Protein AF-A0A7J2UTZ7-F1 (afdb_monomer)

Structure (mmCIF, N/CA/C/O backbone):
data_AF-A0A7J2UTZ7-F1
#
_entry.id   AF-A0A7J2UTZ7-F1
#
loop_
_atom_site.group_PDB
_atom_site.id
_atom_site.type_symbol
_atom_site.label_atom_id
_atom_site.label_alt_id
_atom_site.label_comp_id
_atom_site.label_asym_id
_atom_site.label_entity_id
_atom_site.label_seq_id
_atom_site.pdbx_PDB_ins_code
_atom_site.Cartn_x
_atom_site.Cartn_y
_atom_site.Cartn_z
_atom_site.occupancy
_atom_site.B_iso_or_equiv
_atom_site.auth_seq_id
_atom_site.auth_comp_id
_atom_site.auth_asym_id
_atom_site.auth_atom_id
_atom_site.pdbx_PDB_model_num
ATOM 1 N N . PHE A 1 1 ? 8.782 15.283 -6.821 1.00 49.44 1 PHE A N 1
ATOM 2 C CA . PHE A 1 1 ? 8.753 13.933 -6.222 1.00 49.44 1 PHE A CA 1
ATOM 3 C C . PHE A 1 1 ? 7.325 13.432 -6.030 1.00 49.44 1 PHE A C 1
ATOM 5 O O . PHE A 1 1 ? 7.032 12.394 -6.593 1.00 49.44 1 PHE A O 1
ATOM 12 N N . GLU A 1 2 ? 6.435 14.153 -5.330 1.00 59.84 2 GLU A N 1
ATOM 13 C CA . GLU A 1 2 ? 5.029 13.716 -5.135 1.00 59.84 2 GLU A CA 1
ATOM 14 C C . GLU A 1 2 ? 4.201 13.614 -6.438 1.00 59.84 2 GLU A C 1
ATOM 16 O O . GLU A 1 2 ? 3.331 12.763 -6.521 1.00 59.84 2 GLU A O 1
ATOM 21 N N . GLU A 1 3 ? 4.443 14.446 -7.461 1.00 65.12 3 GLU A N 1
ATOM 22 C CA . GLU A 1 3 ? 3.536 14.513 -8.630 1.00 65.12 3 GLU A CA 1
ATOM 23 C C . GLU A 1 3 ? 3.726 13.400 -9.673 1.00 65.12 3 GLU A C 1
ATOM 25 O O . GLU A 1 3 ? 2.783 13.094 -10.386 1.00 65.12 3 GLU A O 1
ATOM 30 N N . ASN A 1 4 ? 4.903 12.765 -9.727 1.00 76.38 4 ASN A N 1
ATOM 31 C CA . ASN A 1 4 ? 5.252 11.781 -10.768 1.00 76.38 4 ASN A CA 1
ATOM 32 C C . ASN A 1 4 ? 5.653 10.419 -10.176 1.00 76.38 4 ASN A C 1
ATOM 34 O O . ASN A 1 4 ? 6.386 9.652 -10.801 1.00 76.38 4 ASN A O 1
ATOM 38 N N . SER A 1 5 ? 5.264 10.144 -8.928 1.00 77.56 5 SER A N 1
ATOM 39 C CA . SER A 1 5 ? 5.633 8.910 -8.227 1.00 77.56 5 SER A CA 1
ATOM 40 C C . SER A 1 5 ? 5.110 7.673 -8.961 1.00 77.56 5 SER A C 1
ATOM 42 O O . SER A 1 5 ? 5.855 6.713 -9.148 1.00 77.56 5 SER A O 1
ATOM 44 N N . GLU A 1 6 ? 3.869 7.727 -9.441 1.00 83.94 6 GLU A N 1
ATOM 45 C CA . GLU A 1 6 ? 3.228 6.648 -10.200 1.00 83.94 6 GLU A CA 1
ATOM 46 C C . GLU A 1 6 ? 3.894 6.406 -11.555 1.00 83.94 6 GLU A C 1
ATOM 48 O O . GLU A 1 6 ? 4.189 5.258 -11.880 1.00 83.94 6 GLU A O 1
ATOM 53 N N . ASP A 1 7 ? 4.213 7.466 -12.302 1.00 87.88 7 ASP A N 1
ATOM 54 C CA . ASP A 1 7 ? 4.913 7.346 -13.586 1.00 87.88 7 ASP A CA 1
ATOM 55 C C . ASP A 1 7 ? 6.289 6.701 -13.405 1.00 87.88 7 ASP A C 1
ATOM 57 O O . ASP A 1 7 ? 6.669 5.795 -14.145 1.00 87.88 7 ASP A O 1
ATOM 61 N N . TYR A 1 8 ? 7.022 7.117 -12.371 1.00 87.44 8 TYR A N 1
ATOM 62 C CA . TYR A 1 8 ? 8.324 6.544 -12.052 1.00 87.44 8 TYR A CA 1
ATOM 63 C C . TYR A 1 8 ? 8.222 5.061 -11.666 1.00 87.44 8 TYR A C 1
ATOM 65 O O . TYR A 1 8 ? 9.016 4.240 -12.125 1.00 87.44 8 TYR A O 1
ATOM 73 N N . LEU A 1 9 ? 7.219 4.698 -10.862 1.00 89.38 9 LEU A N 1
ATOM 74 C CA . LEU A 1 9 ? 6.918 3.304 -10.529 1.00 89.38 9 LEU A CA 1
ATOM 75 C C . LEU A 1 9 ? 6.557 2.479 -11.765 1.00 89.38 9 LEU A C 1
ATOM 77 O O . LEU A 1 9 ? 7.051 1.362 -11.897 1.00 89.38 9 LEU A O 1
ATOM 81 N N . GLY A 1 10 ? 5.762 3.033 -12.681 1.00 91.25 10 GLY A N 1
ATOM 82 C CA . GLY A 1 10 ? 5.415 2.387 -13.945 1.00 91.25 10 GLY A CA 1
ATOM 83 C C . GLY A 1 10 ? 6.635 2.164 -14.842 1.00 91.25 10 GLY A C 1
ATOM 84 O O . GLY A 1 10 ? 6.773 1.105 -15.454 1.00 91.25 10 GLY A O 1
ATOM 85 N N . MET A 1 11 ? 7.571 3.117 -14.875 1.00 93.44 11 MET A N 1
ATOM 86 C CA . MET A 1 11 ? 8.845 2.942 -15.577 1.00 93.44 11 MET A CA 1
ATOM 87 C C . MET A 1 11 ? 9.693 1.827 -14.952 1.00 93.44 11 MET A C 1
ATOM 89 O O . MET A 1 11 ? 10.220 0.994 -15.684 1.00 93.44 11 MET A O 1
ATOM 93 N N . ILE A 1 12 ? 9.799 1.764 -13.618 1.00 92.00 12 ILE A N 1
ATOM 94 C CA . ILE A 1 12 ? 10.529 0.677 -12.942 1.00 92.00 12 ILE A CA 1
ATOM 95 C C . ILE A 1 12 ? 9.856 -0.671 -13.198 1.00 92.00 12 ILE A C 1
ATOM 97 O O . ILE A 1 12 ? 10.551 -1.640 -13.469 1.00 92.00 12 ILE A O 1
ATOM 101 N N . GLU A 1 13 ? 8.529 -0.755 -13.140 1.00 93.69 13 GLU A N 1
ATOM 102 C CA . GLU A 1 13 ? 7.803 -1.998 -13.419 1.00 93.69 13 GLU A CA 1
ATOM 103 C C . GLU A 1 13 ? 8.059 -2.501 -14.845 1.00 93.69 13 GLU A C 1
ATOM 105 O O . GLU A 1 13 ? 8.254 -3.698 -15.049 1.00 93.69 13 GLU A O 1
ATOM 110 N N . LYS A 1 14 ? 8.124 -1.587 -15.820 1.00 95.81 14 LYS A N 1
ATOM 111 C CA . LYS A 1 14 ? 8.409 -1.918 -17.218 1.00 95.81 14 LYS A CA 1
ATOM 112 C C . LYS A 1 14 ? 9.855 -2.367 -17.444 1.00 95.81 14 LYS A C 1
ATOM 114 O O . LYS A 1 14 ? 10.077 -3.359 -18.131 1.00 95.81 14 LYS A O 1
ATOM 119 N N . GLU A 1 15 ? 10.826 -1.624 -16.918 1.00 96.75 15 GLU A N 1
ATOM 120 C CA . GLU A 1 15 ? 12.249 -1.859 -17.201 1.00 96.75 15 GLU A CA 1
ATOM 121 C C . GLU A 1 15 ? 12.868 -2.909 -16.259 1.00 96.75 15 GLU A C 1
ATOM 123 O O . GLU A 1 15 ? 13.760 -3.661 -16.648 1.00 96.75 15 GLU A O 1
ATOM 128 N N . PHE A 1 16 ? 12.380 -2.996 -15.018 1.00 96.38 16 PHE A N 1
ATOM 129 C CA . PHE A 1 16 ? 12.925 -3.836 -13.948 1.00 96.38 16 PHE A CA 1
ATOM 130 C C . PHE A 1 16 ? 11.816 -4.433 -13.054 1.00 96.38 16 PHE A C 1
ATOM 132 O O . PHE A 1 16 ? 11.755 -4.141 -11.852 1.00 96.38 16 PHE A O 1
ATOM 139 N N . PRO A 1 17 ? 10.955 -5.317 -13.588 1.00 95.06 17 PRO A N 1
ATOM 140 C CA . PRO A 1 17 ? 9.788 -5.838 -12.867 1.00 95.06 17 PRO A CA 1
ATOM 141 C C . PRO A 1 17 ? 10.143 -6.510 -11.532 1.00 95.06 17 PRO A C 1
ATOM 143 O O . PRO A 1 17 ? 9.501 -6.239 -10.520 1.00 95.06 17 PRO A O 1
ATOM 146 N N . ALA A 1 18 ? 11.225 -7.297 -11.488 1.00 96.25 18 ALA A N 1
ATOM 147 C CA . ALA A 1 18 ? 11.685 -7.953 -10.260 1.00 96.25 18 ALA A CA 1
ATOM 148 C C . ALA A 1 18 ? 12.104 -6.954 -9.162 1.00 96.25 18 ALA A C 1
ATOM 150 O O . ALA A 1 18 ? 11.929 -7.215 -7.974 1.00 96.25 18 ALA A O 1
ATOM 151 N N . ILE A 1 19 ? 12.636 -5.783 -9.540 1.00 94.06 19 ILE A N 1
ATOM 152 C CA . ILE A 1 19 ? 12.992 -4.734 -8.574 1.00 94.06 19 ILE A CA 1
ATOM 153 C C . ILE A 1 19 ? 11.723 -4.138 -7.964 1.00 94.06 19 ILE A C 1
ATOM 155 O O . ILE A 1 19 ? 11.664 -3.949 -6.748 1.00 94.06 19 ILE A O 1
ATOM 159 N N . LYS A 1 20 ? 10.702 -3.857 -8.783 1.00 94.88 20 LYS A N 1
ATOM 160 C CA . LYS A 1 20 ? 9.414 -3.347 -8.294 1.00 94.88 20 LYS A CA 1
ATOM 161 C C . LYS A 1 20 ? 8.721 -4.366 -7.388 1.00 94.88 20 LYS A C 1
ATOM 163 O O . LYS A 1 20 ? 8.217 -3.983 -6.334 1.00 94.88 20 LYS A O 1
ATOM 168 N N . GLU A 1 21 ? 8.754 -5.644 -7.751 1.00 95.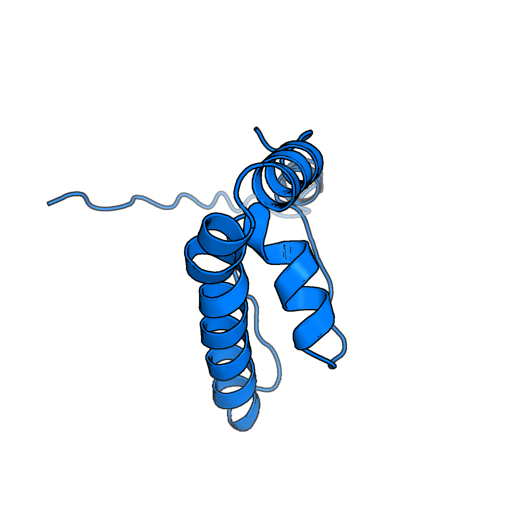44 21 GLU A N 1
ATOM 169 C CA . GLU A 1 21 ? 8.193 -6.721 -6.934 1.00 95.44 21 GLU A CA 1
ATOM 170 C C . GLU A 1 21 ? 8.809 -6.733 -5.524 1.00 95.44 21 GLU A C 1
ATOM 172 O 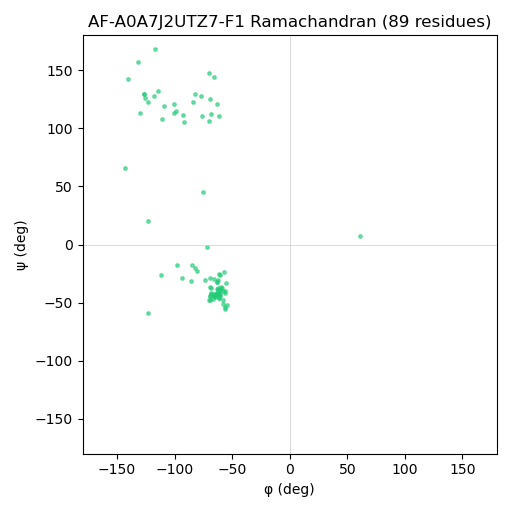O . GLU A 1 21 ? 8.101 -6.558 -4.531 1.00 95.44 21 GLU A O 1
ATOM 177 N N . ILE A 1 22 ? 10.139 -6.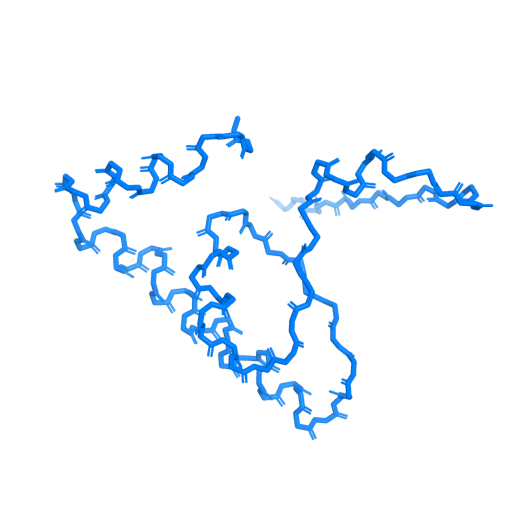816 -5.431 1.00 93.25 22 ILE A N 1
ATOM 178 C CA . ILE A 1 22 ? 10.849 -6.922 -4.147 1.00 93.25 22 ILE A CA 1
ATOM 179 C C . ILE A 1 22 ? 10.758 -5.617 -3.341 1.00 93.25 22 ILE A C 1
ATOM 181 O O . ILE A 1 22 ? 10.472 -5.617 -2.142 1.00 93.25 22 ILE A O 1
ATOM 185 N N . LEU A 1 23 ? 11.022 -4.467 -3.970 1.00 92.00 23 LEU A N 1
ATOM 186 C CA . LEU A 1 23 ? 11.155 -3.203 -3.237 1.00 92.00 23 LEU A CA 1
ATOM 187 C C . LEU A 1 23 ? 9.820 -2.529 -2.922 1.00 92.00 23 LEU A C 1
ATOM 189 O O . LEU A 1 23 ? 9.777 -1.678 -2.028 1.00 92.00 23 LEU A O 1
ATOM 193 N N . ILE A 1 24 ? 8.751 -2.868 -3.643 1.00 94.88 24 ILE A N 1
ATOM 194 C CA . ILE A 1 24 ? 7.459 -2.193 -3.516 1.00 94.88 24 ILE A CA 1
ATOM 195 C C . ILE A 1 24 ? 6.366 -3.192 -3.166 1.00 94.88 24 ILE A C 1
ATOM 197 O O . ILE A 1 24 ? 5.756 -3.044 -2.109 1.00 94.88 24 ILE A O 1
ATOM 201 N N . ASP A 1 25 ? 6.130 -4.210 -3.991 1.00 95.50 25 ASP A N 1
ATOM 202 C CA . ASP A 1 25 ? 4.963 -5.084 -3.820 1.00 95.50 25 ASP A CA 1
ATOM 203 C C . ASP A 1 25 ? 5.062 -5.960 -2.569 1.00 95.50 25 ASP A C 1
ATOM 205 O O . ASP A 1 25 ? 4.111 -6.033 -1.785 1.00 95.50 25 ASP A O 1
ATOM 209 N N . GLU A 1 26 ? 6.220 -6.562 -2.302 1.00 97.06 26 GLU A N 1
ATOM 210 C CA . GLU A 1 26 ? 6.425 -7.339 -1.075 1.00 97.06 26 GLU A CA 1
ATOM 211 C C . GLU A 1 26 ? 6.290 -6.470 0.180 1.00 97.06 26 GLU A C 1
ATOM 213 O O . GLU A 1 26 ? 5.686 -6.880 1.181 1.00 97.06 26 GLU A O 1
ATOM 218 N N . ARG A 1 27 ? 6.793 -5.231 0.119 1.00 96.06 27 ARG A N 1
ATOM 219 C CA . ARG A 1 27 ? 6.664 -4.264 1.215 1.00 96.06 27 ARG A CA 1
ATOM 220 C C . ARG A 1 27 ? 5.219 -3.805 1.400 1.00 96.06 27 ARG A C 1
ATOM 222 O O . ARG A 1 27 ? 4.786 -3.696 2.547 1.00 96.06 27 ARG A O 1
ATOM 229 N N . ASN A 1 28 ? 4.456 -3.620 0.320 1.00 96.62 28 ASN A N 1
ATOM 230 C CA . ASN A 1 28 ? 3.011 -3.371 0.380 1.00 96.62 28 ASN A CA 1
ATOM 231 C C . ASN A 1 28 ? 2.309 -4.518 1.113 1.00 96.62 28 ASN A C 1
ATOM 233 O O . ASN A 1 28 ? 1.639 -4.281 2.119 1.00 96.62 28 ASN A O 1
ATOM 237 N N . ASN A 1 29 ? 2.569 -5.762 0.697 1.00 96.94 29 ASN A N 1
ATOM 238 C CA . ASN A 1 29 ? 1.986 -6.959 1.306 1.00 96.94 29 ASN A CA 1
ATOM 239 C C . ASN A 1 29 ? 2.316 -7.066 2.802 1.00 96.94 29 ASN A C 1
ATOM 241 O O . ASN A 1 29 ? 1.492 -7.508 3.604 1.00 96.94 29 ASN A O 1
ATOM 245 N N . PHE A 1 30 ? 3.543 -6.723 3.196 1.00 96.69 30 PHE A N 1
ATOM 246 C CA . PHE A 1 30 ? 3.952 -6.723 4.599 1.00 96.69 30 PHE A CA 1
ATOM 247 C C . PHE A 1 30 ? 3.211 -5.651 5.412 1.00 96.69 30 PHE A C 1
ATOM 249 O O . PHE A 1 30 ? 2.673 -5.949 6.479 1.00 96.69 30 PHE A O 1
ATOM 256 N N . MET A 1 31 ? 3.136 -4.417 4.905 1.00 95.88 31 MET A N 1
ATOM 257 C CA . MET A 1 31 ? 2.461 -3.314 5.598 1.00 95.88 31 MET A CA 1
ATOM 258 C C . MET A 1 31 ? 0.954 -3.546 5.728 1.00 95.88 31 MET A C 1
ATOM 260 O O . MET A 1 31 ? 0.404 -3.349 6.809 1.00 95.88 31 MET A O 1
ATOM 264 N N . VAL A 1 32 ? 0.298 -4.027 4.670 1.00 96.31 32 VAL A N 1
ATOM 265 C CA . VAL A 1 32 ? -1.140 -4.338 4.671 1.00 96.31 32 VAL A CA 1
ATOM 266 C C . VAL A 1 32 ? -1.466 -5.417 5.697 1.00 96.31 32 VAL A C 1
ATOM 268 O O . VAL A 1 32 ? -2.370 -5.232 6.510 1.00 96.31 32 VAL A O 1
ATOM 271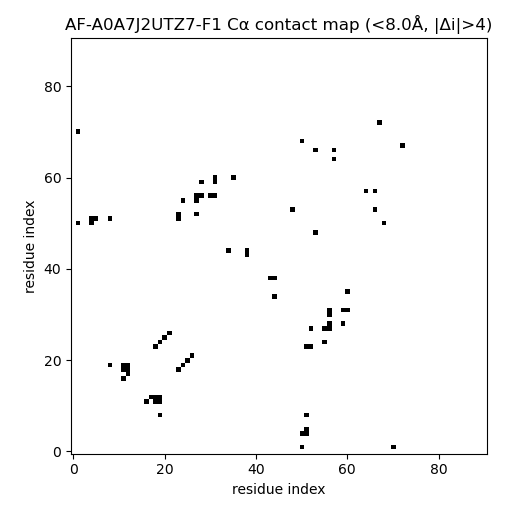 N N . ARG A 1 33 ? -0.682 -6.504 5.739 1.00 96.06 33 ARG A N 1
ATOM 272 C CA . ARG A 1 33 ? -0.847 -7.561 6.752 1.00 96.06 33 ARG A CA 1
ATOM 273 C C . ARG A 1 33 ? -0.760 -7.015 8.177 1.00 96.06 33 ARG A C 1
ATOM 275 O O . ARG A 1 33 ? -1.547 -7.414 9.032 1.00 96.06 33 ARG A O 1
ATOM 282 N N . ASN A 1 34 ? 0.158 -6.084 8.431 1.00 95.69 34 ASN A N 1
ATOM 283 C CA . ASN A 1 34 ? 0.277 -5.456 9.745 1.00 95.69 34 ASN A CA 1
ATOM 284 C C . ASN A 1 34 ? -0.916 -4.553 10.072 1.00 95.69 34 ASN A C 1
ATOM 286 O O . ASN A 1 34 ? -1.407 -4.608 11.196 1.00 95.69 34 ASN A O 1
ATOM 290 N N . ILE A 1 35 ? -1.410 -3.765 9.112 1.00 95.00 35 ILE A N 1
ATOM 291 C CA . ILE A 1 35 ? -2.594 -2.918 9.320 1.00 95.00 35 ILE A CA 1
ATOM 292 C C . ILE A 1 35 ? -3.819 -3.777 9.640 1.00 95.00 35 ILE A C 1
ATOM 294 O O . ILE A 1 35 ? -4.495 -3.499 10.625 1.00 95.00 35 ILE A O 1
ATOM 298 N N . ILE A 1 36 ? -4.058 -4.855 8.884 1.00 93.50 36 ILE A N 1
ATOM 299 C CA . ILE A 1 36 ? -5.175 -5.782 9.132 1.00 93.50 36 ILE A CA 1
ATOM 300 C C . ILE A 1 36 ? -5.083 -6.369 10.545 1.00 93.50 36 ILE A C 1
ATOM 302 O O . ILE A 1 36 ? -6.050 -6.317 11.300 1.00 93.50 36 ILE A O 1
ATOM 306 N N . LYS A 1 37 ? -3.898 -6.845 10.942 1.00 94.69 37 LYS A N 1
ATOM 307 C CA . LYS A 1 37 ? -3.667 -7.403 12.281 1.00 94.69 37 LYS A CA 1
ATOM 308 C C . LYS A 1 37 ? -3.888 -6.381 13.403 1.00 94.69 37 LYS A C 1
ATOM 310 O O . LYS A 1 37 ? -4.371 -6.729 14.475 1.00 94.69 37 LYS A O 1
ATOM 315 N N . ILE A 1 38 ? -3.514 -5.120 13.191 1.00 94.31 38 ILE A N 1
ATOM 316 C CA . ILE A 1 38 ? -3.791 -4.037 14.149 1.00 94.31 38 ILE A CA 1
ATOM 317 C C . ILE A 1 38 ? -5.301 -3.744 14.183 1.00 94.31 38 ILE A C 1
ATOM 319 O O . ILE A 1 38 ? -5.849 -3.509 15.262 1.00 94.31 38 ILE A O 1
ATOM 323 N N . GLY A 1 39 ? -5.973 -3.834 13.032 1.00 92.75 39 GLY A N 1
ATOM 324 C CA . GLY A 1 39 ? -7.419 -3.659 12.868 1.00 92.75 39 GLY A CA 1
ATOM 325 C C . GLY A 1 39 ? -8.262 -4.657 13.660 1.00 92.75 39 GLY A C 1
ATOM 326 O O . GLY A 1 39 ? -9.363 -4.327 14.085 1.00 92.75 39 GLY A O 1
ATOM 327 N N . GLU A 1 40 ? -7.720 -5.841 13.964 1.00 92.50 40 GLU A N 1
ATOM 328 C CA . GLU A 1 40 ? -8.366 -6.816 14.859 1.00 92.50 40 GLU A CA 1
ATOM 329 C C . GLU A 1 40 ? -8.568 -6.271 16.285 1.00 92.50 40 GLU A C 1
ATOM 331 O O . GLU A 1 40 ? -9.444 -6.736 17.012 1.00 92.50 40 GLU A O 1
ATOM 336 N N . LYS A 1 41 ? -7.749 -5.296 16.705 1.00 94.88 41 LYS A N 1
ATOM 337 C CA . LYS A 1 41 ? -7.770 -4.713 18.058 1.00 94.88 41 LYS A CA 1
ATOM 338 C C . LYS A 1 41 ? -8.249 -3.266 18.093 1.00 94.88 41 LYS A C 1
ATOM 340 O O . LYS A 1 41 ? -8.738 -2.817 19.127 1.00 94.88 41 LYS A O 1
ATOM 345 N N . HIS A 1 42 ? -8.080 -2.530 16.999 1.00 93.12 42 HIS A N 1
ATOM 346 C CA . HIS A 1 42 ? -8.381 -1.106 16.915 1.00 93.12 42 HIS A CA 1
ATOM 347 C C . HIS A 1 42 ? -9.322 -0.836 15.746 1.00 93.12 42 HIS A C 1
ATOM 349 O O . HIS A 1 42 ? -9.015 -1.178 14.612 1.00 93.12 42 HIS A O 1
ATOM 355 N N . GLN A 1 43 ? -10.447 -0.174 16.020 1.00 86.00 43 GLN A N 1
ATOM 356 C CA . GLN A 1 43 ? -11.454 0.114 14.993 1.00 86.00 43 GLN A CA 1
ATOM 357 C C . GLN A 1 43 ? -11.024 1.216 14.016 1.00 86.00 43 GLN A C 1
ATOM 359 O O . GLN A 1 43 ? -11.405 1.174 12.854 1.00 86.00 43 GLN A O 1
ATOM 364 N N . ASN A 1 44 ? -10.217 2.179 14.477 1.00 90.88 44 ASN A N 1
ATOM 365 C CA . ASN A 1 44 ? -9.791 3.332 13.685 1.00 90.88 44 ASN A CA 1
ATOM 366 C C . ASN A 1 44 ? -8.264 3.388 13.629 1.00 90.88 44 ASN A C 1
ATOM 368 O O . ASN A 1 44 ? -7.607 3.452 14.671 1.00 90.88 44 ASN A O 1
ATOM 372 N N . ILE A 1 45 ? -7.707 3.379 12.419 1.00 93.00 45 ILE A N 1
ATOM 373 C CA . ILE A 1 45 ? -6.263 3.391 12.176 1.00 93.00 45 ILE A CA 1
ATOM 374 C C . ILE A 1 45 ? -5.931 4.545 11.239 1.00 93.00 45 ILE A C 1
ATOM 376 O O . ILE A 1 45 ? -6.509 4.668 10.164 1.00 93.00 45 ILE A O 1
ATOM 380 N N . VAL A 1 46 ? -4.948 5.354 11.631 1.00 93.38 46 VAL A N 1
ATOM 381 C CA . VAL A 1 46 ? -4.305 6.331 10.748 1.00 93.38 46 VAL A CA 1
ATOM 382 C C . VAL A 1 46 ? -2.895 5.833 10.461 1.00 93.38 46 VAL A C 1
ATOM 384 O O . VAL A 1 46 ? -2.098 5.655 11.383 1.00 93.38 46 VAL A O 1
ATOM 387 N N . ALA A 1 47 ? -2.590 5.592 9.187 1.00 93.19 47 ALA A N 1
ATOM 388 C CA . ALA A 1 47 ? -1.285 5.123 8.740 1.00 93.19 47 ALA A CA 1
ATOM 389 C C . ALA A 1 47 ? -0.596 6.187 7.879 1.00 93.19 47 ALA A C 1
ATOM 391 O O . ALA A 1 47 ? -1.183 6.717 6.938 1.00 93.19 47 ALA A O 1
ATOM 392 N N . PHE A 1 48 ? 0.673 6.463 8.178 1.00 93.56 48 PHE A N 1
ATOM 393 C CA . PHE A 1 48 ? 1.533 7.304 7.348 1.00 93.56 48 PHE A CA 1
ATOM 394 C C . PHE A 1 48 ? 2.442 6.406 6.520 1.00 93.56 48 PHE A C 1
ATOM 396 O O . PHE A 1 48 ? 3.213 5.619 7.072 1.00 93.56 48 PHE A O 1
ATOM 403 N N . VAL A 1 49 ? 2.352 6.519 5.199 1.00 92.62 49 VAL A N 1
ATOM 404 C CA . VAL A 1 49 ? 3.120 5.696 4.259 1.00 92.62 49 VAL A CA 1
ATOM 405 C C . VAL A 1 49 ? 3.781 6.569 3.201 1.00 92.62 49 VAL A C 1
ATOM 407 O O . VAL A 1 49 ? 3.343 7.688 2.935 1.00 92.62 49 VAL A O 1
ATOM 410 N N . GLY A 1 50 ? 4.853 6.058 2.594 1.00 91.12 50 GLY A N 1
ATOM 411 C CA . GLY A 1 50 ? 5.445 6.696 1.421 1.00 91.12 50 GLY A CA 1
ATOM 412 C C . GLY A 1 50 ? 4.487 6.643 0.229 1.00 91.12 50 GLY A C 1
ATOM 413 O O . GLY A 1 50 ? 3.799 5.642 0.036 1.00 91.12 50 GLY A O 1
ATOM 414 N N . ASP A 1 51 ? 4.480 7.695 -0.591 1.00 89.88 51 ASP A N 1
ATOM 415 C CA . ASP A 1 51 ? 3.544 7.869 -1.717 1.00 89.88 51 ASP A CA 1
ATOM 416 C C . ASP A 1 51 ? 3.577 6.685 -2.709 1.00 89.88 51 ASP A C 1
ATOM 418 O O . ASP A 1 51 ? 2.544 6.243 -3.203 1.00 89.88 51 ASP A O 1
ATOM 422 N N . ALA A 1 52 ? 4.758 6.079 -2.879 1.00 91.38 52 ALA A N 1
ATOM 423 C CA . ALA A 1 52 ? 4.989 4.886 -3.694 1.00 91.38 52 ALA A CA 1
ATOM 424 C C . ALA A 1 52 ? 4.146 3.656 -3.298 1.00 91.38 52 ALA A C 1
ATOM 426 O O . ALA A 1 52 ? 3.924 2.761 -4.111 1.00 91.38 52 ALA A O 1
ATOM 427 N N . HIS A 1 53 ? 3.689 3.592 -2.048 1.00 94.00 53 HIS A N 1
ATOM 428 C CA . HIS A 1 53 ? 2.946 2.455 -1.512 1.00 94.00 53 HIS A CA 1
ATOM 429 C C . HIS A 1 53 ? 1.432 2.677 -1.521 1.00 94.00 53 HIS A C 1
ATOM 431 O O . HIS A 1 53 ? 0.674 1.715 -1.435 1.00 94.00 53 HIS A O 1
ATOM 437 N N . VAL A 1 54 ? 0.978 3.928 -1.651 1.00 91.81 54 VAL A N 1
ATOM 438 C CA . VAL A 1 54 ? -0.426 4.322 -1.460 1.00 91.81 54 VAL A CA 1
ATOM 439 C C . VAL A 1 54 ? -1.364 3.524 -2.363 1.00 91.81 54 VAL A C 1
ATOM 441 O O . VAL A 1 54 ? -2.288 2.880 -1.872 1.00 91.81 54 VAL A O 1
ATOM 444 N N . VAL A 1 55 ? -1.106 3.512 -3.675 1.00 89.88 55 VAL A N 1
ATOM 445 C CA . VAL A 1 55 ? -1.973 2.829 -4.650 1.00 89.88 55 VAL A CA 1
ATOM 446 C C . VAL A 1 55 ? -1.969 1.314 -4.440 1.00 89.88 55 VAL A C 1
ATOM 448 O O . VAL A 1 55 ? -3.028 0.687 -4.447 1.00 89.88 55 VAL A O 1
ATOM 451 N N . GLY A 1 56 ? -0.791 0.718 -4.230 1.00 92.19 56 GLY A N 1
ATOM 452 C CA . GLY A 1 56 ? -0.651 -0.726 -4.026 1.00 92.19 56 GLY A CA 1
ATOM 453 C C . GLY A 1 56 ? -1.334 -1.202 -2.745 1.00 92.19 56 GLY A C 1
ATOM 454 O O . GLY A 1 56 ? -2.088 -2.170 -2.774 1.00 92.19 56 GLY A O 1
ATOM 455 N N . MET A 1 57 ? -1.141 -0.484 -1.637 1.00 94.88 57 MET A N 1
ATOM 456 C CA . MET A 1 57 ? -1.773 -0.807 -0.358 1.00 94.88 57 MET A CA 1
ATOM 457 C C . MET A 1 57 ? -3.288 -0.592 -0.387 1.00 94.88 57 MET A C 1
ATOM 459 O O . MET A 1 57 ? -4.018 -1.456 0.091 1.00 94.88 57 MET A O 1
ATOM 463 N N . ALA A 1 58 ? -3.776 0.507 -0.975 1.00 91.81 58 ALA A N 1
ATOM 464 C CA . ALA A 1 58 ? -5.212 0.784 -1.067 1.00 91.81 58 ALA A CA 1
ATOM 465 C C . ALA A 1 58 ? -5.964 -0.318 -1.832 1.00 91.81 58 ALA A C 1
ATOM 467 O O . ALA A 1 58 ? -7.059 -0.707 -1.437 1.00 91.81 58 ALA A O 1
ATOM 468 N N . ARG A 1 59 ? -5.350 -0.886 -2.881 1.00 91.44 59 ARG A N 1
ATOM 469 C CA . ARG A 1 59 ? -5.909 -2.040 -3.609 1.00 91.44 59 ARG A CA 1
ATOM 470 C C . ARG A 1 59 ? -5.970 -3.316 -2.764 1.00 91.44 59 ARG A C 1
ATOM 472 O O . ARG A 1 59 ? -6.832 -4.152 -3.008 1.00 91.44 59 ARG A O 1
ATOM 479 N N . GLN A 1 60 ? -5.056 -3.485 -1.809 1.00 93.94 60 GLN A N 1
ATOM 480 C CA . GLN A 1 60 ? -4.928 -4.705 -1.005 1.00 93.94 60 GLN A CA 1
ATOM 481 C C . GLN A 1 60 ? -5.699 -4.663 0.321 1.00 93.94 60 GLN A C 1
ATOM 483 O O . GLN A 1 60 ? -6.092 -5.717 0.812 1.00 93.94 60 GLN A O 1
ATOM 488 N N . LEU A 1 61 ? -5.902 -3.480 0.917 1.00 91.00 61 LEU A N 1
ATOM 489 C CA . LEU A 1 61 ? -6.520 -3.332 2.242 1.00 91.00 61 LEU A CA 1
ATOM 490 C C . LEU A 1 61 ? -7.964 -3.847 2.297 1.00 91.00 61 LEU A C 1
ATOM 492 O O . LEU A 1 61 ? -8.382 -4.333 3.344 1.00 91.00 61 LEU A O 1
ATOM 496 N N . GLY A 1 62 ? -8.712 -3.780 1.190 1.00 81.25 62 GLY A N 1
ATOM 497 C CA . GLY A 1 62 ? -10.045 -4.387 1.069 1.00 81.25 62 GLY A CA 1
ATOM 498 C C . GLY A 1 62 ? -11.105 -3.864 2.052 1.00 81.25 62 GLY A C 1
ATOM 499 O O . GLY A 1 62 ? -12.198 -4.421 2.117 1.00 81.25 62 GLY A O 1
ATOM 500 N N . CYS A 1 63 ? -10.795 -2.816 2.816 1.00 81.19 63 CYS A N 1
ATOM 501 C CA . CYS A 1 63 ? -11.673 -2.150 3.769 1.00 81.19 63 CYS A CA 1
ATOM 502 C C . CYS A 1 63 ? -11.921 -0.697 3.349 1.00 81.19 63 CYS A C 1
ATOM 504 O O . CYS A 1 63 ? -11.236 -0.167 2.468 1.00 81.19 63 CYS A O 1
ATOM 506 N N . ASP A 1 64 ? -12.892 -0.050 3.993 1.00 85.62 64 ASP A N 1
ATOM 507 C CA . ASP A 1 64 ? -13.152 1.372 3.782 1.00 85.62 64 ASP A CA 1
ATOM 508 C C . ASP A 1 64 ? -11.910 2.187 4.180 1.00 85.62 64 ASP A C 1
ATOM 510 O O . ASP A 1 64 ? -11.508 2.207 5.344 1.00 85.62 64 ASP A O 1
ATOM 514 N N . THR A 1 65 ? -11.238 2.766 3.184 1.00 89.44 65 THR A N 1
ATOM 515 C CA . THR A 1 65 ? -9.934 3.418 3.336 1.00 89.44 65 THR A CA 1
ATOM 516 C C . THR A 1 65 ? -9.990 4.799 2.706 1.00 89.44 65 THR A C 1
ATOM 518 O O . THR A 1 65 ? -10.050 4.932 1.482 1.00 89.44 65 THR A O 1
ATOM 521 N N . GLU A 1 66 ? -9.897 5.839 3.531 1.00 92.75 66 GLU A N 1
ATOM 522 C CA . GLU A 1 66 ? -9.696 7.197 3.038 1.00 92.75 66 GLU A CA 1
ATOM 523 C C . GLU A 1 66 ? -8.204 7.454 2.788 1.00 92.75 66 GLU A C 1
ATOM 525 O O . GLU A 1 66 ? -7.367 7.349 3.686 1.00 92.75 66 GLU A O 1
ATOM 530 N N . VAL A 1 67 ? -7.864 7.830 1.554 1.00 92.06 67 VAL A N 1
ATOM 531 C CA . VAL A 1 67 ? -6.500 8.210 1.179 1.00 92.06 67 VAL A CA 1
ATOM 532 C C . VAL A 1 67 ? -6.382 9.729 1.132 1.00 92.06 67 VAL A C 1
ATOM 534 O O . VAL A 1 67 ? -6.922 10.390 0.241 1.00 92.06 67 VAL A O 1
ATOM 537 N N . ILE A 1 68 ? -5.600 10.288 2.056 1.00 91.50 68 ILE A N 1
ATOM 538 C CA . ILE A 1 68 ? -5.258 11.712 2.082 1.00 91.50 68 ILE A CA 1
ATOM 539 C C . ILE A 1 68 ? -3.774 11.863 1.744 1.00 91.50 68 ILE A C 1
ATOM 541 O O . ILE A 1 68 ? -2.900 11.543 2.548 1.00 91.50 68 ILE A O 1
ATOM 545 N N . ARG A 1 69 ? -3.473 12.369 0.543 1.00 89.75 69 ARG A N 1
ATOM 546 C CA . ARG A 1 69 ? -2.089 12.681 0.157 1.00 89.75 69 ARG A CA 1
ATOM 547 C C . ARG A 1 69 ? -1.568 13.880 0.938 1.00 89.75 69 ARG A C 1
ATOM 549 O O . ARG A 1 69 ? -2.312 14.824 1.199 1.00 89.75 69 ARG A O 1
ATOM 556 N N . LEU A 1 70 ? -0.266 13.891 1.219 1.00 88.31 70 LEU A N 1
ATOM 557 C CA . LEU A 1 70 ? 0.360 14.961 1.995 1.00 88.31 70 LEU A CA 1
ATOM 558 C C . LEU A 1 70 ? 0.172 16.344 1.349 1.00 88.31 70 LEU A C 1
ATOM 560 O O . LEU A 1 70 ? -0.088 17.305 2.064 1.00 88.31 70 LEU A O 1
ATOM 564 N N . LYS A 1 71 ? 0.216 16.450 0.012 1.00 86.06 71 LYS A N 1
ATOM 565 C CA . LYS A 1 71 ? -0.115 17.694 -0.711 1.00 86.06 71 LYS A CA 1
ATOM 566 C C . LYS A 1 71 ? -1.498 18.228 -0.339 1.00 86.06 71 LYS A C 1
ATOM 568 O O . LYS A 1 71 ? -1.603 19.363 0.112 1.00 86.06 71 LYS A O 1
ATOM 573 N N . LYS A 1 72 ? -2.521 17.373 -0.433 1.00 87.69 72 LYS A N 1
ATOM 574 C CA . LYS A 1 72 ? -3.897 17.709 -0.046 1.00 87.69 72 LYS A CA 1
ATOM 575 C C . LYS A 1 72 ? -3.967 18.086 1.434 1.00 87.69 72 LYS A C 1
ATOM 577 O O . LYS A 1 72 ? -4.576 19.091 1.769 1.00 87.69 72 LYS A O 1
ATOM 582 N N . LEU A 1 73 ? -3.298 17.331 2.308 1.00 87.38 73 LEU A N 1
ATOM 583 C CA . LEU A 1 73 ? -3.274 17.606 3.747 1.00 87.38 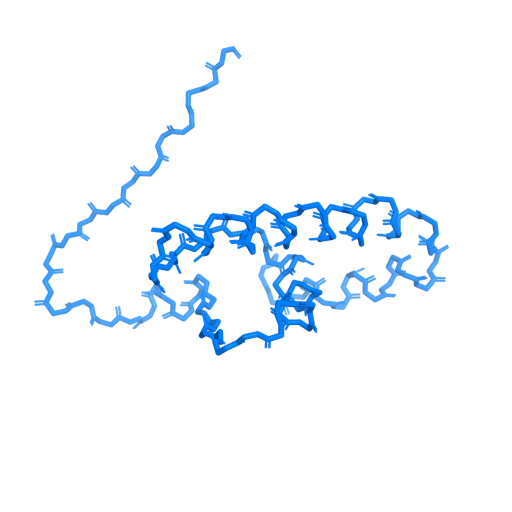73 LEU A CA 1
ATOM 584 C C . LEU A 1 73 ? -2.672 18.983 4.077 1.00 87.38 73 LEU A C 1
ATOM 586 O O . LEU A 1 73 ? -3.178 19.664 4.960 1.00 87.38 73 LEU A O 1
ATOM 590 N N . ARG A 1 74 ? -1.625 19.418 3.361 1.00 85.50 74 ARG A N 1
ATOM 591 C CA . ARG A 1 74 ? -1.014 20.751 3.540 1.00 85.50 74 ARG A CA 1
ATOM 592 C C . ARG A 1 74 ? -1.921 21.895 3.074 1.00 85.50 74 ARG A C 1
ATOM 594 O O . ARG A 1 74 ? -1.797 23.007 3.574 1.00 85.50 74 ARG A O 1
ATOM 601 N N . GLU A 1 75 ? -2.787 21.635 2.101 1.00 86.00 75 GLU A N 1
ATOM 602 C CA . GLU A 1 75 ? -3.733 22.612 1.548 1.00 86.00 75 GLU A CA 1
ATOM 603 C C . GLU A 1 75 ? -5.033 22.695 2.363 1.00 86.00 75 GLU A C 1
ATOM 605 O O . GLU A 1 75 ? -5.772 23.679 2.263 1.00 86.00 75 GLU A O 1
ATOM 610 N N . MET A 1 76 ? -5.314 21.685 3.193 1.00 84.81 76 MET A N 1
ATOM 611 C CA . MET A 1 76 ? -6.438 21.712 4.121 1.00 84.81 76 MET A CA 1
ATOM 612 C C . MET A 1 76 ? -6.235 22.842 5.132 1.00 84.81 76 MET A C 1
ATOM 614 O O . MET A 1 76 ? -5.257 22.878 5.879 1.00 84.81 76 MET A O 1
ATOM 618 N N . LYS A 1 77 ? -7.187 23.778 5.173 1.00 68.31 77 LYS A N 1
ATOM 619 C CA . LYS A 1 77 ? -7.224 24.797 6.221 1.00 68.31 77 LYS A CA 1
ATOM 620 C C . LYS A 1 77 ? -7.563 24.109 7.537 1.00 68.31 77 LYS A C 1
ATOM 622 O O . LYS A 1 77 ? -8.674 23.619 7.708 1.00 68.31 77 LYS A O 1
ATOM 627 N N . ALA A 1 78 ? -6.606 24.070 8.455 1.00 62.25 78 ALA A N 1
ATOM 628 C CA . ALA A 1 78 ? -6.887 23.660 9.817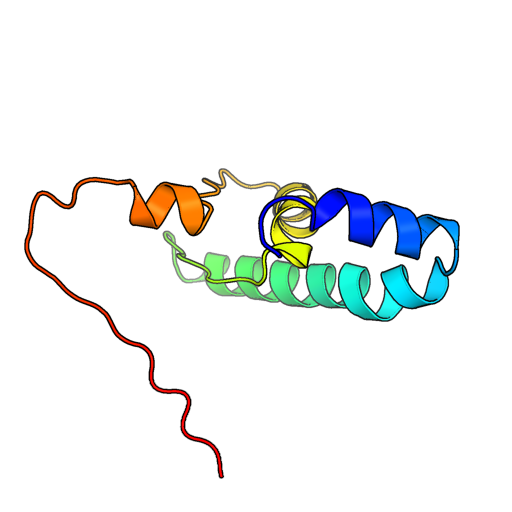 1.00 62.25 78 ALA A CA 1
ATOM 629 C C . ALA A 1 78 ? -7.750 24.741 10.482 1.00 62.25 78 ALA A C 1
ATOM 631 O O . ALA A 1 78 ? -7.359 25.905 10.533 1.00 62.25 78 ALA A O 1
ATOM 632 N N . GLU A 1 79 ? -8.906 24.366 11.024 1.00 60.75 79 GLU A N 1
ATOM 633 C CA . GLU A 1 79 ? -9.686 25.265 11.887 1.00 60.75 79 GLU A CA 1
ATOM 634 C C . GLU A 1 79 ? -9.016 25.473 13.266 1.00 60.75 79 GLU A C 1
ATOM 636 O O . GLU A 1 79 ? -9.494 26.264 14.074 1.00 60.75 79 GLU A O 1
ATOM 641 N N . SER A 1 80 ? -7.875 24.820 13.548 1.00 59.22 80 SER A N 1
ATOM 642 C CA . SER A 1 80 ? -7.095 25.015 14.780 1.00 59.22 80 SER A CA 1
ATOM 643 C C . SER A 1 80 ? -5.572 25.015 14.547 1.00 59.22 80 SER A C 1
ATOM 645 O O . SER A 1 80 ? -5.047 24.267 13.727 1.00 59.22 80 SER A O 1
ATOM 647 N N . ASN A 1 81 ? -4.860 25.879 15.283 1.00 50.72 81 ASN A N 1
ATOM 648 C CA . ASN A 1 81 ? -3.429 26.204 15.140 1.00 50.72 81 ASN A CA 1
ATOM 649 C C . ASN A 1 81 ? -2.459 25.121 15.673 1.00 50.72 81 ASN A C 1
ATOM 651 O O . ASN A 1 81 ? -1.502 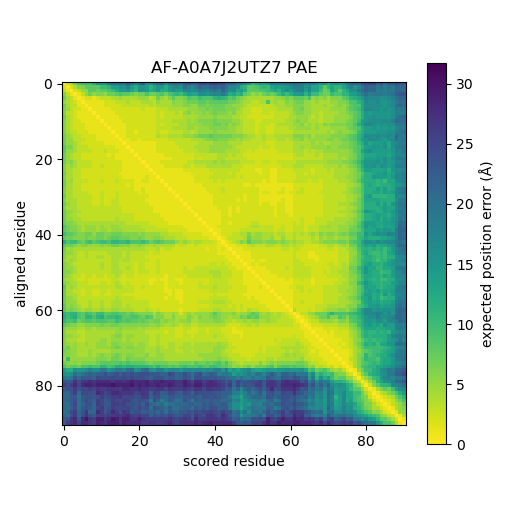25.439 16.383 1.00 50.72 81 ASN A O 1
ATOM 655 N N . SER A 1 82 ? -2.670 23.839 15.378 1.00 54.62 82 SER A N 1
ATOM 656 C CA . SER A 1 82 ? -1.735 22.781 15.785 1.00 54.62 82 SER A CA 1
ATOM 657 C C . SER A 1 82 ? -0.684 22.517 14.701 1.00 54.62 82 SER A C 1
ATOM 659 O O . SER A 1 82 ? -0.940 21.906 13.668 1.00 54.62 82 SER A O 1
ATOM 661 N N . SER A 1 83 ? 0.542 22.983 14.951 1.00 59.12 83 SER A N 1
ATOM 662 C CA . SER A 1 83 ? 1.731 22.627 14.168 1.00 59.12 83 SER A CA 1
ATOM 663 C C . SER A 1 83 ? 2.290 21.285 14.653 1.00 59.12 83 SER A C 1
ATOM 665 O O . SER A 1 83 ? 2.512 21.107 15.852 1.00 59.12 83 SER A O 1
ATOM 667 N N . PHE A 1 84 ? 2.530 20.344 13.735 1.00 51.78 84 PHE A N 1
ATOM 668 C CA . PHE A 1 84 ? 3.163 19.055 14.025 1.00 51.78 84 PHE A CA 1
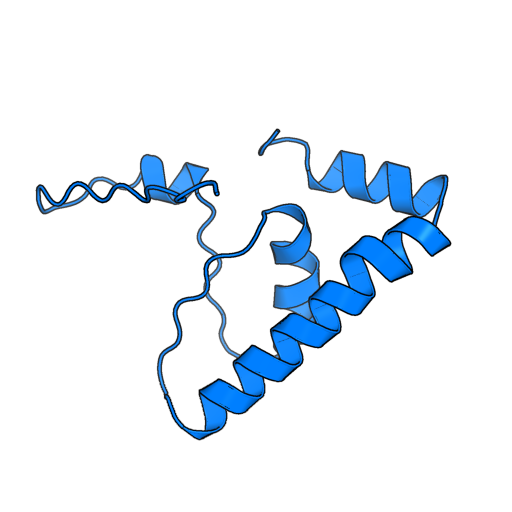ATOM 669 C C . PHE A 1 84 ? 4.486 18.940 13.260 1.00 51.78 84 PHE A C 1
ATOM 671 O O . PHE A 1 84 ? 4.529 19.131 12.046 1.00 51.78 84 PHE A O 1
ATOM 678 N N . SER A 1 85 ? 5.574 18.624 13.968 1.00 55.31 85 SER A N 1
ATOM 679 C CA . SER A 1 85 ? 6.898 18.395 13.376 1.00 55.31 85 SER A CA 1
ATOM 680 C C . SER A 1 85 ? 7.445 17.041 13.822 1.00 55.31 85 SER A C 1
ATOM 682 O O . SER A 1 85 ? 7.451 16.729 15.012 1.00 55.31 85 SER A O 1
ATOM 684 N N . ILE A 1 86 ? 7.898 16.231 12.862 1.00 52.72 86 ILE A N 1
ATOM 685 C CA . ILE A 1 86 ? 8.558 14.947 13.118 1.00 52.72 86 ILE A CA 1
ATOM 686 C C . ILE A 1 86 ? 10.065 15.176 13.015 1.00 52.72 86 ILE A C 1
ATOM 688 O O . ILE A 1 86 ? 10.576 15.490 11.941 1.00 52.72 86 ILE A O 1
ATOM 692 N N . LYS A 1 87 ? 10.786 15.010 14.127 1.00 56.69 87 LYS A N 1
ATOM 693 C CA . LYS A 1 87 ? 12.249 14.896 14.117 1.00 56.69 87 LYS A CA 1
ATOM 694 C C . LYS A 1 87 ? 12.614 13.420 14.042 1.00 56.69 87 LYS A C 1
ATOM 696 O O . LYS A 1 87 ? 12.400 12.686 15.002 1.00 56.69 87 LYS A O 1
ATOM 701 N N . PHE A 1 88 ? 13.181 12.994 12.919 1.00 52.06 88 PHE A N 1
ATOM 702 C CA . PHE A 1 88 ? 13.860 11.705 12.854 1.00 52.06 88 PHE A CA 1
ATOM 703 C C . PHE A 1 88 ? 15.221 11.860 13.540 1.00 52.06 88 PHE A C 1
ATOM 705 O O . PHE A 1 88 ? 16.081 12.597 13.062 1.00 52.06 88 PHE A O 1
ATOM 712 N N . GLY A 1 89 ? 15.385 11.231 14.705 1.00 45.06 89 GLY A N 1
ATOM 713 C CA . GLY A 1 89 ? 16.680 11.133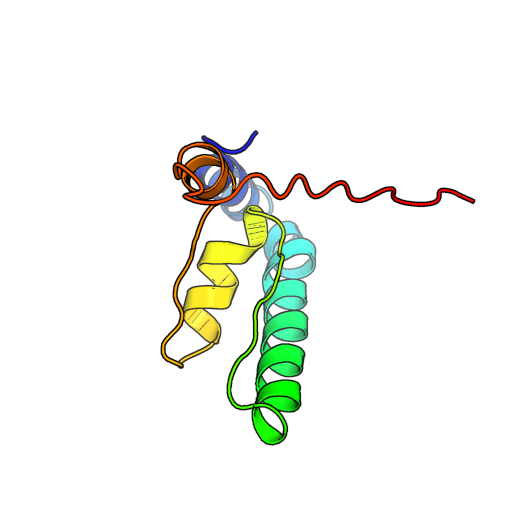 15.373 1.00 45.06 89 GLY A CA 1
ATOM 714 C C . GLY A 1 89 ? 17.585 10.198 14.578 1.00 45.06 89 GLY A C 1
ATOM 715 O O . GLY A 1 89 ? 17.353 8.993 14.573 1.00 45.06 89 GLY A O 1
ATOM 716 N N . GLY A 1 90 ? 18.569 10.759 13.878 1.00 48.22 90 GLY A N 1
ATOM 717 C CA . GLY A 1 90 ? 19.681 9.997 13.317 1.00 48.22 90 GLY A CA 1
ATOM 718 C C . GLY A 1 90 ? 20.674 9.657 14.425 1.00 48.22 90 GLY A C 1
ATOM 719 O O . GLY A 1 90 ? 21.065 10.549 15.181 1.00 48.22 90 GLY A O 1
ATOM 720 N N . GLY A 1 91 ? 21.020 8.375 14.533 1.00 37.69 91 GLY A N 1
ATOM 721 C CA . GLY A 1 91 ? 22.256 7.925 15.173 1.00 37.69 91 GLY A CA 1
ATOM 722 C C . GLY A 1 91 ? 23.415 7.966 14.190 1.00 37.69 91 GLY A C 1
ATOM 723 O O . GLY A 1 91 ? 23.139 7.939 12.968 1.00 37.69 91 GLY A O 1
#

Mean predicted aligned error: 7.79 Å

Radius of gyration: 15.58 Å; Cα contacts (8 Å, |Δi|>4): 39; chains: 1; bounding box: 35×34×35 Å

pLDDT: mean 84.35, std 15.48, range [37.69, 97.06]

Foldseek 3Di:
DLPCLVVVLVVCCVPPVVCSCVVAQVVLVVVLVVVVVVCVPDVDDDDDDDSNHQVNNVVVNPDDDDDDDPVNVVVDDDPDDDDDDDDDDDD

Sequence (91 aa):
FEENSEDYLGMIEKEFPAIKEILIDERNNFMVRNIIKIGEKHQNIVAFVGDAHVVGMARQLGCDTEVIRLKKLREMKAESNSSFSIKFGGG

Solvent-accessible surface area (backbone atoms only — not comparable to full-atom values): 6015 Å² total; per-residue (Å²): 114,87,88,52,41,66,61,53,50,52,50,38,43,72,80,37,44,70,56,39,42,61,73,44,50,52,48,28,55,52,53,41,53,50,51,55,61,48,45,78,81,37,94,78,83,88,85,90,74,62,77,82,41,50,69,62,30,63,72,65,59,82,61,97,74,90,84,79,53,67,71,60,58,72,69,50,81,69,95,60,96,77,83,85,83,87,82,83,84,79,129

Secondary structure (DSSP, 8-state):
--TTHHHHHHHHHHH-HHHHIIIIIHHHHHHHHHHHHHHTT-S-------HHHHHHHHHHH-S------HHHHHHS--SS-----------